Protein AF-A0A8S8XP70-F1 (afdb_monomer)

Radius of gyration: 14.98 Å; Cα contacts (8 Å, |Δi|>4): 76; chains: 1; bounding box: 31×27×38 Å

Solvent-accessible surface area (backbone atoms only — not comparable to full-atom values): 4749 Å² total; per-residue (Å²): 122,48,53,42,43,79,68,38,64,54,53,81,90,74,51,74,77,83,52,79,52,58,83,90,74,34,85,74,48,19,32,69,60,22,51,48,50,40,57,75,69,38,58,41,61,79,71,68,54,89,77,86,49,70,57,87,86,67,90,68,79,91,56,79,74,75,49,95,83,72,55,131

Foldseek 3Di:
DDEQQPPDAQDPVPDDDWQPDDPVPTGNRRHPNGVVVCVVVCVCVVVVHDDDDYDDPDDDDSHDDQDPVNDD

Secondary structure (DSSP, 8-state):
-B-GGGT--S-GGGPPPP-S--TTTS-----HHHHHHHHHTTHHHHTT-----BPP-SPPPSSPPPPTT---

Sequence (72 aa):
MIMTDRFINGNQSNDGQPTGAAAGADWLGGDLEGVTSKIQSGYFADLGVNVLWLTPFNTNAQGTGLAADGCP

Nearest PDB structures (foldseek):
  1pez-assembly1_A  TM=8.550E-01  e=1.460E-01  Niallia circulans
  1i75-assembly1_B  TM=8.033E-01  e=1.460E-01  Bacillus sp. (in: firmicutes)

Mean predicted aligned error: 6.64 Å

pLDDT: mean 85.48, std 10.64, range [53.81, 95.5]

Structure (mmCIF, N/CA/C/O backbone):
data_AF-A0A8S8XP70-F1
#
_entry.id   AF-A0A8S8XP70-F1
#
loop_
_atom_site.group_PDB
_atom_site.id
_atom_site.type_symbol
_atom_site.label_atom_id
_atom_site.label_alt_id
_atom_site.label_comp_id
_atom_site.label_asym_id
_atom_site.label_entity_id
_atom_site.label_seq_id
_atom_site.pdbx_PDB_ins_code
_atom_site.Cartn_x
_atom_site.Cartn_y
_atom_site.Cartn_z
_atom_site.occupancy
_atom_site.B_iso_or_equiv
_atom_site.auth_seq_id
_atom_site.auth_comp_id
_atom_site.auth_asym_id
_atom_site.auth_atom_id
_atom_site.pdbx_PDB_model_num
ATOM 1 N N . MET A 1 1 ? -8.301 -10.875 0.430 1.00 81.50 1 MET A N 1
ATOM 2 C CA . MET A 1 1 ? -6.840 -10.743 0.247 1.00 81.50 1 MET A CA 1
ATOM 3 C C . MET A 1 1 ? -6.563 -9.321 -0.205 1.00 81.50 1 MET A C 1
ATOM 5 O O . MET A 1 1 ? -7.295 -8.838 -1.059 1.00 81.50 1 MET A O 1
ATOM 9 N N . ILE A 1 2 ? -5.585 -8.652 0.396 1.00 89.50 2 ILE A N 1
ATOM 10 C CA . ILE A 1 2 ? -5.157 -7.292 0.061 1.00 89.50 2 ILE A CA 1
ATOM 11 C C . ILE A 1 2 ? -3.852 -7.394 -0.721 1.00 89.50 2 ILE A C 1
ATOM 13 O O . ILE A 1 2 ? -2.907 -8.048 -0.284 1.00 89.50 2 ILE A O 1
ATOM 17 N N . MET A 1 3 ? -3.814 -6.731 -1.872 1.00 91.75 3 MET A N 1
ATOM 18 C CA . MET A 1 3 ? -2.586 -6.511 -2.619 1.00 91.75 3 MET A CA 1
ATOM 19 C C . MET A 1 3 ? -1.969 -5.207 -2.128 1.00 91.75 3 MET A C 1
ATOM 21 O O . MET A 1 3 ? -2.501 -4.145 -2.439 1.00 91.75 3 MET A O 1
ATOM 25 N N . THR A 1 4 ? -0.902 -5.295 -1.327 1.00 91.81 4 THR A N 1
ATOM 26 C CA . THR A 1 4 ? -0.345 -4.139 -0.604 1.00 91.81 4 THR A CA 1
ATOM 27 C C . THR A 1 4 ? -0.021 -2.988 -1.555 1.00 91.81 4 THR A C 1
ATOM 29 O O . THR A 1 4 ? -0.552 -1.902 -1.356 1.00 91.81 4 THR A O 1
ATOM 32 N N . ASP A 1 5 ? 0.686 -3.266 -2.658 1.00 91.12 5 ASP A N 1
ATOM 33 C CA . ASP A 1 5 ? 1.044 -2.286 -3.703 1.00 91.12 5 ASP A CA 1
ATOM 34 C C . ASP A 1 5 ? -0.159 -1.588 -4.368 1.00 91.12 5 ASP A C 1
ATOM 36 O O . ASP A 1 5 ? -0.045 -0.479 -4.877 1.00 91.12 5 ASP A O 1
ATOM 40 N N . ARG A 1 6 ? -1.344 -2.206 -4.346 1.00 92.38 6 ARG A N 1
ATOM 41 C CA . ARG A 1 6 ? -2.548 -1.687 -5.020 1.00 92.38 6 ARG A CA 1
ATOM 42 C C . ARG A 1 6 ? -3.582 -1.116 -4.066 1.00 92.38 6 ARG A C 1
ATOM 44 O O . ARG A 1 6 ? -4.662 -0.737 -4.511 1.00 92.38 6 ARG A O 1
ATOM 51 N N . PHE A 1 7 ? -3.296 -1.104 -2.767 1.00 92.88 7 PHE A N 1
ATOM 52 C CA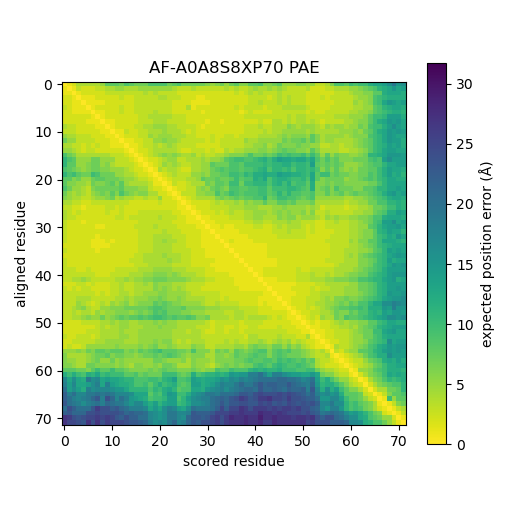 . PHE A 1 7 ? -4.285 -0.723 -1.770 1.00 92.88 7 PHE A CA 1
ATOM 53 C C . PHE A 1 7 ? -4.224 0.766 -1.436 1.00 92.88 7 PHE A C 1
ATOM 55 O O . PHE A 1 7 ? -5.176 1.493 -1.719 1.00 92.88 7 PHE A O 1
ATOM 62 N N . ILE A 1 8 ? -3.131 1.225 -0.826 1.00 93.06 8 ILE A N 1
ATOM 63 C CA . ILE A 1 8 ? -2.956 2.628 -0.440 1.00 93.06 8 ILE A CA 1
ATOM 64 C C . ILE A 1 8 ? -1.479 2.933 -0.187 1.00 93.06 8 ILE A C 1
ATOM 66 O O . ILE A 1 8 ? -0.804 2.165 0.493 1.00 93.06 8 ILE A O 1
ATOM 70 N N . ASN A 1 9 ? -1.010 4.060 -0.723 1.00 93.62 9 ASN A N 1
ATOM 71 C CA . ASN A 1 9 ? 0.324 4.605 -0.477 1.00 93.62 9 ASN A CA 1
ATOM 72 C C . ASN A 1 9 ? 0.276 5.503 0.768 1.00 93.62 9 ASN A C 1
ATOM 74 O O . ASN A 1 9 ? -0.323 6.584 0.732 1.00 93.62 9 ASN A O 1
ATOM 78 N N . GLY A 1 10 ? 0.815 5.015 1.885 1.00 90.69 10 GLY A N 1
ATOM 79 C CA . GLY A 1 10 ? 0.918 5.758 3.138 1.00 90.69 10 GLY A CA 1
ATOM 80 C C . GLY A 1 10 ? 2.205 6.569 3.265 1.00 90.69 10 GLY A C 1
ATOM 81 O O . GLY A 1 10 ? 2.213 7.551 4.008 1.00 90.69 10 GLY A O 1
ATOM 82 N N . ASN A 1 11 ? 3.265 6.194 2.547 1.00 91.81 11 ASN A N 1
ATOM 83 C CA . ASN A 1 11 ? 4.573 6.822 2.633 1.00 91.81 11 ASN A CA 1
ATOM 84 C C . ASN A 1 11 ? 5.312 6.848 1.281 1.00 91.81 11 ASN A C 1
ATOM 86 O O . ASN A 1 11 ? 6.125 5.988 0.962 1.00 91.81 11 ASN A O 1
ATOM 90 N N . GLN A 1 12 ? 5.187 7.973 0.578 1.00 91.88 12 GLN A N 1
ATOM 91 C CA . GLN A 1 12 ? 5.859 8.221 -0.705 1.00 91.88 12 GLN A CA 1
ATOM 92 C C . GLN A 1 12 ? 7.396 8.218 -0.642 1.00 91.88 12 GLN A C 1
ATOM 94 O O . GLN A 1 12 ? 8.059 8.165 -1.675 1.00 91.88 12 GLN A O 1
ATOM 99 N N . SER A 1 13 ? 8.003 8.309 0.548 1.00 92.12 13 SER A N 1
ATOM 100 C CA . SER A 1 13 ? 9.469 8.261 0.673 1.00 92.12 13 SER A CA 1
ATOM 101 C C . SER A 1 13 ? 10.043 6.854 0.487 1.00 92.12 13 SER A C 1
ATOM 103 O O . SER A 1 13 ? 11.246 6.724 0.259 1.00 92.12 13 SER A O 1
ATOM 105 N N . ASN A 1 14 ? 9.201 5.817 0.582 1.00 89.06 14 ASN A N 1
ATOM 106 C CA . ASN A 1 14 ? 9.588 4.423 0.367 1.00 89.06 14 ASN A CA 1
ATOM 107 C C . ASN A 1 14 ? 9.276 3.924 -1.060 1.00 89.06 14 ASN A C 1
ATOM 109 O O . ASN A 1 14 ? 9.582 2.770 -1.373 1.00 89.06 14 ASN A O 1
ATOM 113 N N . ASP A 1 15 ? 8.727 4.787 -1.923 1.00 88.69 15 ASP A N 1
ATOM 114 C CA . ASP A 1 15 ? 8.374 4.427 -3.291 1.00 88.69 15 ASP A CA 1
ATOM 115 C C . ASP A 1 15 ? 9.629 4.084 -4.109 1.00 88.69 15 ASP A C 1
ATOM 117 O O . ASP A 1 15 ? 10.602 4.842 -4.197 1.00 88.69 15 ASP A O 1
ATOM 121 N N . GLY A 1 16 ? 9.597 2.904 -4.728 1.00 82.75 16 GLY A N 1
ATOM 122 C CA . GLY A 1 16 ? 10.639 2.449 -5.638 1.00 82.75 16 GLY A CA 1
ATOM 123 C C . GLY A 1 16 ? 10.643 3.231 -6.951 1.00 82.75 16 GLY A C 1
ATOM 124 O O . GLY A 1 16 ? 9.653 3.836 -7.356 1.00 82.75 16 GLY A O 1
ATOM 125 N N . GLN A 1 17 ? 11.772 3.185 -7.659 1.00 82.75 17 GLN A N 1
ATOM 126 C CA . GLN A 1 17 ? 11.808 3.661 -9.040 1.00 82.75 17 GLN A CA 1
ATOM 127 C C . GLN A 1 17 ? 10.985 2.727 -9.946 1.00 82.75 17 GLN A C 1
ATOM 129 O O . GLN A 1 17 ? 10.956 1.518 -9.689 1.00 82.75 17 GLN A O 1
ATOM 134 N N . PRO A 1 18 ? 10.366 3.253 -11.020 1.00 81.31 18 PRO A N 1
ATOM 135 C CA . PRO A 1 18 ? 9.693 2.431 -12.018 1.00 81.31 18 PRO A CA 1
ATOM 136 C C . PRO A 1 18 ? 10.629 1.348 -12.558 1.00 81.31 18 PRO A C 1
ATOM 138 O O . PRO A 1 18 ? 11.783 1.620 -12.899 1.00 81.31 18 PRO A O 1
ATOM 141 N N . THR A 1 19 ? 10.130 0.119 -12.654 1.00 81.69 19 THR A N 1
ATOM 142 C CA . THR A 1 19 ? 10.921 -1.030 -13.130 1.00 81.69 19 THR A CA 1
ATOM 143 C C . THR A 1 19 ? 11.013 -1.095 -14.654 1.00 81.69 19 THR A C 1
ATOM 145 O O . THR A 1 19 ? 11.779 -1.895 -15.192 1.00 81.69 19 THR A O 1
ATOM 148 N N . GLY A 1 20 ? 10.232 -0.269 -15.362 1.00 80.75 20 GLY A N 1
ATOM 149 C CA . GLY A 1 20 ? 10.100 -0.323 -16.821 1.00 80.75 20 GLY A CA 1
ATOM 150 C C . GLY A 1 20 ? 9.172 -1.444 -17.302 1.00 80.75 20 GLY A C 1
ATOM 151 O O . GLY A 1 20 ? 9.106 -1.715 -18.500 1.00 80.75 20 GLY A O 1
ATOM 152 N N 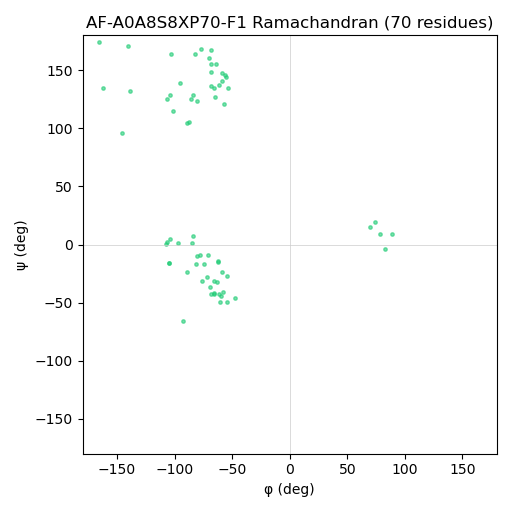. ALA A 1 21 ? 8.460 -2.099 -16.380 1.00 79.75 21 ALA A N 1
ATOM 153 C CA . ALA A 1 21 ? 7.411 -3.057 -16.697 1.00 79.75 21 ALA A CA 1
ATOM 154 C C . ALA A 1 21 ? 6.191 -2.370 -17.339 1.00 79.75 21 ALA A C 1
ATOM 156 O O . ALA A 1 21 ? 6.030 -1.149 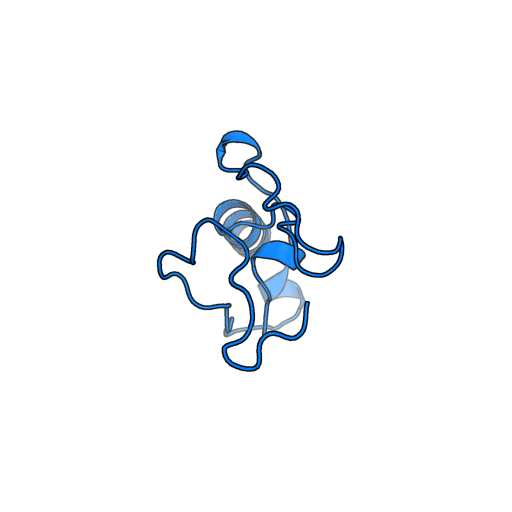-17.302 1.00 79.75 21 ALA A O 1
ATOM 157 N N . ALA A 1 22 ? 5.280 -3.166 -17.904 1.00 83.62 22 ALA A N 1
ATOM 158 C CA . ALA A 1 22 ? 3.976 -2.656 -18.319 1.00 83.62 22 ALA A CA 1
ATOM 159 C C . ALA A 1 22 ? 3.256 -1.994 -17.128 1.00 83.62 22 ALA A C 1
ATOM 161 O O . ALA A 1 22 ? 3.347 -2.482 -16.005 1.00 83.62 22 ALA A O 1
ATOM 162 N N . ALA A 1 23 ? 2.477 -0.936 -17.371 1.00 79.50 23 ALA A N 1
ATOM 163 C CA . ALA A 1 23 ? 1.868 -0.120 -16.311 1.00 79.50 23 ALA A CA 1
ATOM 164 C C . ALA A 1 23 ? 1.029 -0.907 -15.277 1.00 79.50 23 ALA A C 1
ATOM 166 O O . ALA A 1 23 ? 0.901 -0.482 -14.137 1.00 79.50 23 ALA A O 1
ATOM 167 N N . GLY A 1 24 ? 0.459 -2.061 -15.648 1.00 81.62 24 GLY A N 1
ATOM 168 C CA . GLY A 1 24 ? -0.273 -2.930 -14.713 1.00 81.62 24 GLY A CA 1
ATOM 169 C C . GLY A 1 24 ? 0.612 -3.843 -13.849 1.00 81.62 24 GLY A C 1
ATOM 170 O O . GLY A 1 24 ? 0.140 -4.382 -12.844 1.00 81.62 24 GLY A O 1
ATOM 171 N N . ALA A 1 25 ? 1.871 -4.028 -14.240 1.00 82.81 25 ALA A N 1
ATOM 172 C CA . ALA A 1 25 ? 2.868 -4.869 -13.584 1.00 82.81 25 ALA A CA 1
ATOM 173 C C . ALA A 1 25 ? 3.912 -4.061 -12.796 1.00 82.81 25 ALA A C 1
ATOM 175 O O . ALA A 1 25 ? 4.601 -4.645 -11.966 1.00 82.81 25 ALA A O 1
ATOM 176 N N . ASP A 1 26 ? 4.015 -2.752 -13.034 1.00 86.81 26 ASP A N 1
ATOM 177 C CA . ASP A 1 26 ? 4.900 -1.877 -12.263 1.00 86.81 26 ASP A CA 1
ATOM 178 C C . ASP A 1 26 ? 4.308 -1.533 -10.882 1.00 86.81 26 ASP A C 1
ATOM 180 O O . ASP A 1 26 ? 3.130 -1.800 -10.593 1.00 86.81 26 ASP A O 1
ATOM 184 N N . TRP A 1 27 ? 5.150 -0.957 -10.026 1.00 88.25 27 TRP A N 1
ATOM 185 C CA . TRP A 1 27 ? 4.772 -0.494 -8.691 1.00 88.25 27 TRP A CA 1
ATOM 186 C C . TRP A 1 27 ? 3.785 0.676 -8.771 1.00 88.25 27 TRP A C 1
ATOM 188 O O . TRP A 1 27 ? 3.988 1.617 -9.540 1.00 88.25 27 TRP A O 1
ATOM 198 N N . LEU A 1 28 ? 2.726 0.631 -7.956 1.00 89.38 28 LEU A N 1
ATOM 199 C CA . LEU A 1 28 ? 1.771 1.736 -7.784 1.00 89.38 28 LEU A CA 1
ATOM 200 C C . LEU A 1 28 ? 1.915 2.444 -6.424 1.00 89.38 28 LEU A C 1
ATO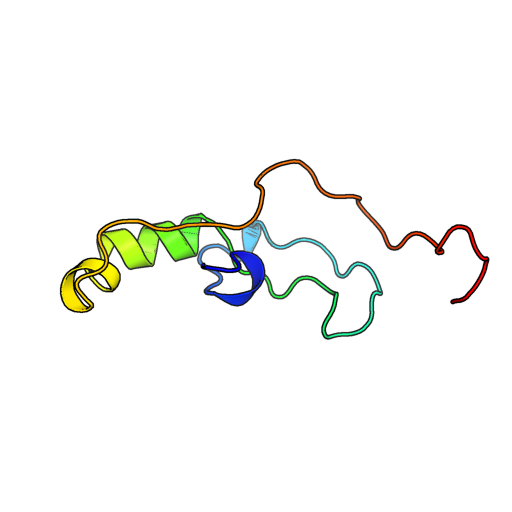M 202 O O . LEU A 1 28 ? 1.194 3.409 -6.160 1.00 89.38 28 LEU A O 1
ATOM 206 N N . GLY A 1 29 ? 2.858 1.993 -5.589 1.00 90.06 29 GLY A N 1
ATOM 207 C CA . GLY A 1 29 ? 3.282 2.677 -4.362 1.00 90.06 29 GLY A CA 1
ATOM 208 C C . GLY A 1 29 ? 2.474 2.298 -3.125 1.00 90.06 29 GLY A C 1
ATOM 209 O O . GLY A 1 29 ? 2.582 2.932 -2.083 1.00 90.06 29 GLY A O 1
ATOM 210 N N . GLY A 1 30 ? 1.610 1.288 -3.206 1.00 92.75 30 GLY A N 1
ATOM 211 C CA . GLY A 1 30 ? 0.909 0.820 -2.019 1.00 92.75 30 GLY A CA 1
ATOM 212 C C . GLY A 1 30 ? 1.858 0.147 -1.022 1.00 92.75 30 GLY A C 1
ATOM 213 O O . GLY A 1 30 ? 2.704 -0.670 -1.389 1.00 92.75 30 GLY A O 1
ATOM 214 N N . ASP A 1 31 ? 1.704 0.460 0.261 1.00 92.94 31 ASP A N 1
ATOM 215 C CA . ASP A 1 31 ? 2.680 0.086 1.281 1.00 92.94 31 ASP A CA 1
ATOM 216 C C . ASP A 1 31 ? 2.041 -0.370 2.605 1.00 92.94 31 ASP A C 1
ATOM 218 O O . ASP A 1 31 ? 0.826 -0.318 2.831 1.00 92.94 31 ASP A O 1
ATOM 222 N N . LEU A 1 32 ? 2.882 -0.899 3.500 1.00 92.50 32 LEU A N 1
ATOM 223 C CA . LEU A 1 32 ? 2.438 -1.378 4.811 1.00 92.50 32 LEU A CA 1
ATOM 224 C C . LEU A 1 32 ? 2.058 -0.231 5.752 1.00 92.50 32 LEU A C 1
ATOM 226 O O . LEU A 1 32 ? 1.216 -0.426 6.630 1.00 92.50 32 LEU A O 1
ATOM 230 N N . GLU A 1 33 ? 2.643 0.954 5.582 1.00 93.75 33 GLU A N 1
ATOM 231 C C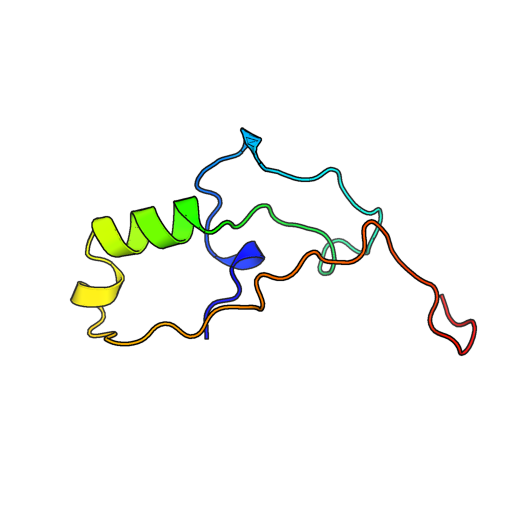A . GLU A 1 33 ? 2.293 2.135 6.377 1.00 93.75 33 GLU A CA 1
ATOM 232 C C . GLU A 1 33 ? 0.862 2.585 6.081 1.00 93.75 33 GLU A C 1
ATOM 234 O O . GLU A 1 33 ? 0.075 2.832 6.998 1.00 93.75 33 GLU A O 1
ATOM 239 N N . GLY A 1 34 ? 0.473 2.574 4.812 1.00 93.31 34 GLY A N 1
ATOM 240 C CA . GLY A 1 34 ? -0.876 2.861 4.371 1.00 93.31 34 GLY A CA 1
ATOM 241 C C . GLY A 1 34 ? -1.887 1.813 4.851 1.00 93.31 34 GLY A C 1
ATOM 242 O O . GLY A 1 34 ? -2.959 2.169 5.356 1.00 93.31 34 GLY A O 1
ATOM 243 N N . VAL A 1 35 ? -1.540 0.520 4.786 1.00 93.00 35 VAL A N 1
ATOM 244 C CA . VAL A 1 35 ? -2.365 -0.551 5.386 1.00 93.00 35 VAL A CA 1
ATOM 245 C C . VAL A 1 35 ? -2.527 -0.328 6.895 1.00 93.00 35 VAL A C 1
ATOM 247 O O . VAL A 1 35 ? -3.643 -0.409 7.413 1.00 93.00 35 VAL A O 1
ATOM 250 N N . THR A 1 36 ? -1.442 0.009 7.596 1.00 93.75 36 THR A N 1
ATOM 251 C CA . THR A 1 36 ? -1.444 0.286 9.043 1.00 93.75 36 THR A CA 1
ATOM 252 C C . THR A 1 36 ? -2.332 1.480 9.381 1.00 93.75 36 THR A C 1
ATOM 254 O O . THR A 1 36 ? -3.137 1.398 10.309 1.00 93.75 36 THR A O 1
ATOM 257 N N . SER A 1 37 ? -2.272 2.551 8.585 1.00 94.12 37 SER A N 1
ATOM 258 C CA . SER A 1 37 ? -3.157 3.712 8.722 1.00 94.12 37 SER A CA 1
ATOM 259 C C . SER A 1 37 ? -4.633 3.315 8.613 1.00 94.12 37 SER A C 1
ATOM 261 O O . SER A 1 37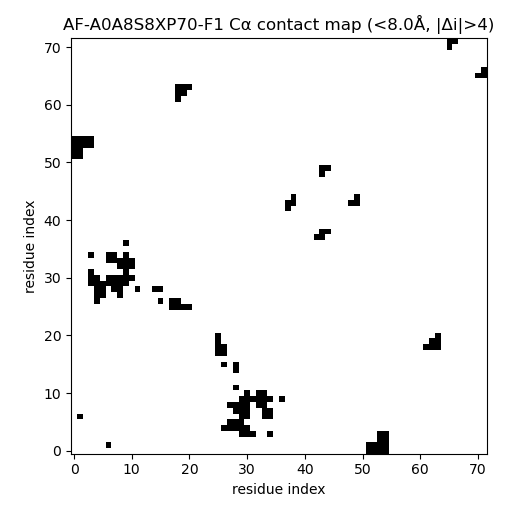 ? -5.459 3.749 9.417 1.00 94.12 37 SER A O 1
ATOM 263 N N . LYS A 1 38 ? -4.984 2.412 7.685 1.00 93.56 38 LYS A N 1
ATOM 264 C CA . LYS A 1 38 ? -6.366 1.923 7.549 1.00 93.56 38 LYS A CA 1
ATOM 265 C C . LYS A 1 38 ? -6.814 1.047 8.712 1.00 93.56 38 LYS A C 1
ATOM 267 O O . LYS A 1 38 ? -7.955 1.191 9.150 1.00 93.56 38 LYS A O 1
ATOM 272 N N . ILE A 1 39 ? -5.926 0.222 9.263 1.00 92.75 39 ILE A N 1
ATOM 273 C CA . ILE A 1 39 ? -6.197 -0.520 10.504 1.00 92.75 39 ILE A CA 1
ATOM 274 C C . ILE A 1 39 ? -6.478 0.457 11.653 1.00 92.75 39 ILE A C 1
ATOM 276 O O . ILE A 1 39 ? -7.502 0.333 12.321 1.00 92.75 39 ILE A O 1
ATOM 280 N N . GLN A 1 40 ? -5.620 1.462 11.840 1.00 94.25 40 GLN A N 1
ATOM 281 C CA . GLN A 1 40 ? -5.756 2.459 12.910 1.00 94.25 40 GLN A CA 1
ATOM 282 C C . GLN A 1 40 ? -6.992 3.351 12.745 1.00 94.25 40 GLN A C 1
ATOM 284 O O . GLN A 1 40 ? -7.587 3.760 13.737 1.00 94.25 40 GLN A O 1
ATOM 289 N N . SER A 1 41 ? -7.409 3.620 11.505 1.00 94.88 41 SER A N 1
ATOM 290 C CA . SER A 1 41 ? -8.611 4.411 11.216 1.00 94.88 41 SER A CA 1
ATOM 291 C C . SER A 1 41 ? -9.931 3.697 11.533 1.00 94.88 41 SER A C 1
ATOM 293 O O . SER A 1 41 ? -10.979 4.321 11.433 1.00 94.88 41 SER A O 1
ATOM 295 N N . GLY A 1 42 ? -9.903 2.399 11.863 1.00 93.38 42 GLY A N 1
ATOM 296 C CA . GLY A 1 42 ? -11.112 1.602 12.095 1.00 93.38 42 GLY A CA 1
ATOM 297 C C . GLY A 1 42 ? -11.767 1.050 10.825 1.00 93.38 42 GLY A C 1
ATOM 298 O O . GLY A 1 42 ? -12.665 0.225 10.932 1.00 93.38 42 GLY A O 1
ATOM 299 N N . TYR A 1 43 ? -11.266 1.386 9.629 1.00 94.56 43 TYR A N 1
ATOM 300 C CA . TYR A 1 43 ? -11.841 0.980 8.336 1.00 94.56 43 TYR A CA 1
ATOM 301 C C . TYR A 1 43 ? -12.189 -0.517 8.239 1.00 94.56 43 TYR A C 1
ATOM 303 O O . TYR A 1 43 ? -13.273 -0.884 7.791 1.00 94.56 43 TYR A O 1
ATOM 311 N N . PHE A 1 44 ? -11.279 -1.400 8.664 1.00 93.69 44 PHE A N 1
ATOM 312 C CA . PHE A 1 44 ? -11.517 -2.848 8.620 1.00 93.69 44 PHE A CA 1
ATOM 313 C C . PHE A 1 44 ? -12.464 -3.330 9.723 1.00 93.69 44 PHE A C 1
ATOM 315 O O . PHE A 1 44 ? -13.216 -4.276 9.497 1.00 93.69 44 PHE A O 1
ATOM 322 N N . ALA A 1 45 ? -12.454 -2.670 10.883 1.00 93.12 45 ALA A N 1
ATOM 323 C CA . ALA A 1 45 ? -13.356 -2.981 11.986 1.00 93.12 45 ALA A CA 1
ATOM 324 C C . ALA A 1 45 ? -14.803 -2.608 11.633 1.00 93.12 45 ALA A C 1
ATOM 326 O O . ALA A 1 45 ? -15.702 -3.420 11.839 1.00 93.12 45 ALA A O 1
ATOM 327 N N . ASP A 1 46 ? -15.010 -1.448 11.003 1.00 95.50 46 ASP A N 1
ATOM 328 C CA . ASP A 1 46 ? -16.320 -0.997 10.516 1.00 95.50 46 ASP A CA 1
ATOM 329 C C . ASP A 1 46 ? -16.878 -1.926 9.429 1.00 95.50 46 ASP A C 1
ATOM 331 O O . ASP A 1 46 ? -18.085 -2.146 9.336 1.00 95.50 46 ASP A O 1
ATOM 335 N N . LEU A 1 47 ? -15.990 -2.522 8.628 1.00 93.69 47 LEU A N 1
ATOM 336 C CA . LEU A 1 47 ? -16.341 -3.525 7.622 1.00 93.69 47 LEU A CA 1
ATOM 337 C C . LEU A 1 47 ? -16.593 -4.925 8.224 1.00 93.69 47 LEU A C 1
ATOM 339 O O . LEU A 1 47 ? -17.039 -5.827 7.516 1.00 93.69 47 LEU A O 1
ATOM 343 N N . GLY A 1 48 ? -16.299 -5.136 9.512 1.00 94.19 48 GLY A N 1
ATOM 344 C CA . GLY A 1 48 ? -16.416 -6.436 10.184 1.00 94.19 48 GLY A CA 1
ATOM 345 C C . GLY A 1 48 ? -15.315 -7.440 9.814 1.00 94.19 48 GLY A C 1
ATOM 346 O O . GLY A 1 48 ? -15.486 -8.648 9.991 1.00 94.19 48 GLY A O 1
ATOM 347 N N . VAL A 1 49 ? -14.185 -6.971 9.281 1.00 93.94 49 VAL A N 1
ATOM 348 C CA . VAL A 1 49 ? -13.043 -7.812 8.901 1.00 93.94 49 VAL A CA 1
ATOM 349 C C . VAL A 1 49 ? -12.140 -8.044 10.110 1.00 93.94 49 VAL A C 1
ATOM 351 O O . VAL A 1 49 ? -11.634 -7.100 10.706 1.00 93.94 49 VAL A O 1
ATOM 354 N N . ASN A 1 50 ? -11.880 -9.313 10.431 1.00 91.00 50 ASN A N 1
ATOM 355 C CA . ASN A 1 50 ? -11.038 -9.693 11.572 1.00 91.00 50 ASN A CA 1
ATOM 356 C C . ASN A 1 50 ? -9.634 -10.191 11.177 1.00 91.00 50 ASN A C 1
ATOM 358 O O . ASN A 1 50 ? -8.747 -10.293 12.018 1.00 91.00 50 ASN A O 1
ATOM 362 N N . VAL A 1 51 ? -9.422 -10.542 9.904 1.00 92.31 51 VAL A N 1
ATOM 363 C CA . VAL A 1 51 ? -8.148 -11.092 9.414 1.00 92.31 51 VAL A CA 1
ATOM 364 C C . VAL A 1 51 ? -7.805 -10.479 8.065 1.00 92.31 51 VAL A C 1
ATOM 366 O O . VAL A 1 51 ? -8.631 -10.463 7.151 1.00 92.31 51 VAL A O 1
ATOM 369 N N . LEU A 1 52 ? -6.560 -10.020 7.926 1.00 91.44 52 LEU A N 1
ATOM 370 C CA . LEU A 1 52 ? -6.008 -9.527 6.669 1.00 91.44 52 LEU A CA 1
ATOM 371 C C . LEU A 1 52 ? -5.024 -10.549 6.103 1.00 91.44 52 LEU A C 1
ATOM 373 O O . LEU A 1 52 ? -4.058 -10.929 6.756 1.00 91.44 52 LEU A O 1
ATOM 377 N N . TRP A 1 53 ? -5.254 -10.967 4.862 1.00 92.12 53 TRP A N 1
ATOM 378 C CA . TRP A 1 53 ? -4.282 -11.729 4.082 1.00 92.12 53 TRP A CA 1
ATOM 379 C C . TRP A 1 53 ? -3.601 -10.778 3.102 1.00 92.12 53 TRP A C 1
ATOM 381 O O . TRP A 1 53 ? -4.283 -10.240 2.229 1.00 92.12 53 TRP A O 1
ATOM 391 N N . LEU A 1 54 ? -2.296 -10.561 3.275 1.00 91.44 54 LEU A N 1
ATOM 392 C CA . LEU A 1 54 ? -1.480 -9.628 2.493 1.00 91.44 54 LEU A CA 1
ATOM 393 C C . LEU A 1 54 ? -0.604 -10.352 1.458 1.00 91.44 54 LEU A C 1
ATOM 395 O O . LEU A 1 54 ? -0.378 -11.562 1.555 1.00 91.44 54 LEU A O 1
ATOM 399 N N . THR A 1 55 ? -0.081 -9.596 0.493 1.00 90.75 55 THR A N 1
ATOM 400 C CA . THR A 1 55 ? 0.972 -10.065 -0.418 1.00 90.75 55 THR A CA 1
ATOM 401 C C . THR A 1 55 ? 2.279 -10.370 0.323 1.00 90.75 55 THR A C 1
ATOM 403 O O . THR A 1 55 ? 2.518 -9.783 1.379 1.00 90.75 55 THR A O 1
ATOM 406 N N . PRO A 1 56 ? 3.142 -11.251 -0.217 1.00 87.19 56 PRO A N 1
ATOM 407 C CA . PRO A 1 56 ? 4.430 -11.583 0.392 1.00 87.19 56 PRO A CA 1
ATOM 408 C C . PRO A 1 56 ? 5.312 -10.349 0.649 1.00 87.19 56 PRO A C 1
ATOM 410 O O . PRO A 1 56 ? 5.326 -9.417 -0.152 1.00 87.19 56 PRO A O 1
ATOM 413 N N . PHE A 1 57 ? 6.059 -10.361 1.757 1.00 84.00 57 PHE A N 1
ATOM 414 C CA . PHE A 1 57 ? 6.865 -9.219 2.235 1.00 84.00 57 PHE A CA 1
ATOM 415 C C . PHE A 1 57 ? 8.370 -9.372 1.981 1.00 84.00 57 PHE A C 1
ATOM 417 O O . PHE A 1 57 ? 9.177 -8.587 2.472 1.00 84.00 57 PHE A O 1
ATOM 424 N N . ASN A 1 58 ? 8.772 -10.433 1.288 1.00 86.56 58 ASN A N 1
ATOM 425 C CA . ASN A 1 58 ? 10.161 -10.670 0.924 1.00 86.56 58 ASN A CA 1
ATOM 426 C C . ASN A 1 58 ? 10.648 -9.637 -0.098 1.00 86.56 58 ASN A C 1
ATOM 428 O O . ASN A 1 58 ? 9.868 -9.090 -0.876 1.00 86.56 58 ASN A O 1
ATOM 432 N N . THR A 1 59 ? 11.963 -9.424 -0.132 1.00 82.56 59 THR A N 1
ATOM 433 C CA . THR A 1 59 ? 12.601 -8.615 -1.171 1.00 82.56 59 THR A C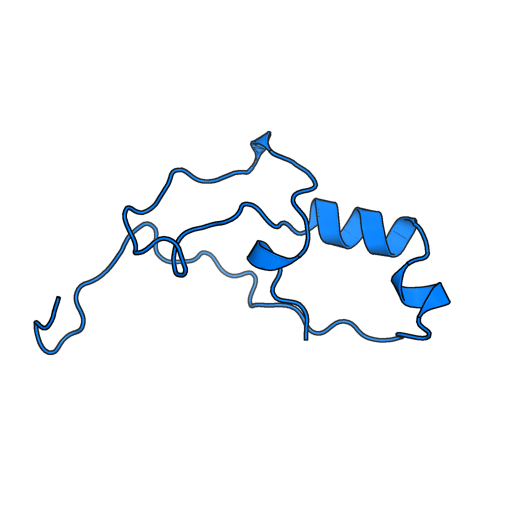A 1
ATOM 434 C C . THR A 1 59 ? 12.259 -9.190 -2.543 1.00 82.56 59 THR A C 1
ATOM 436 O O . THR A 1 59 ? 12.545 -10.357 -2.824 1.00 82.56 59 THR A O 1
ATOM 439 N N . ASN A 1 60 ? 11.621 -8.372 -3.378 1.00 80.25 60 ASN A N 1
ATOM 440 C CA . ASN A 1 60 ? 11.302 -8.722 -4.755 1.00 80.25 60 ASN A CA 1
ATOM 441 C C . ASN A 1 60 ? 12.511 -8.492 -5.669 1.00 80.25 60 ASN A C 1
ATOM 443 O O . ASN A 1 60 ? 13.474 -7.813 -5.305 1.00 80.25 60 ASN A O 1
ATOM 447 N N . ALA A 1 61 ? 12.462 -9.075 -6.866 1.00 77.62 61 ALA A N 1
ATOM 448 C CA . ALA A 1 61 ? 13.453 -8.800 -7.895 1.00 77.62 61 ALA A CA 1
ATOM 449 C C . ALA A 1 61 ? 13.465 -7.299 -8.237 1.00 77.62 61 ALA A C 1
ATOM 451 O O . ALA A 1 61 ? 12.420 -6.658 -8.303 1.00 77.62 61 ALA A O 1
ATOM 452 N N . GLN A 1 62 ? 14.657 -6.745 -8.459 1.00 70.62 62 GLN A N 1
ATOM 453 C CA . GLN A 1 62 ? 14.861 -5.309 -8.697 1.00 70.62 62 GLN A CA 1
ATOM 454 C C . GLN A 1 62 ? 14.639 -4.887 -10.160 1.00 70.62 62 GLN A C 1
ATOM 456 O O . GLN A 1 62 ? 14.933 -3.754 -10.525 1.00 70.62 62 GLN A O 1
ATOM 461 N N . GLY A 1 63 ? 14.152 -5.786 -11.015 1.00 68.62 63 GLY A N 1
ATOM 462 C CA . GLY A 1 63 ? 13.940 -5.508 -12.429 1.00 68.62 63 GLY A CA 1
ATOM 463 C C . GLY A 1 63 ? 13.063 -6.556 -13.094 1.00 68.62 63 GLY A C 1
ATOM 464 O O . GLY A 1 63 ? 12.703 -7.571 -12.492 1.00 68.62 63 GLY A O 1
ATOM 465 N N . THR A 1 64 ? 12.730 -6.301 -14.351 1.00 66.75 64 THR A N 1
ATOM 466 C CA . THR A 1 64 ? 12.013 -7.248 -15.197 1.00 66.75 64 THR A CA 1
ATOM 467 C C . THR A 1 64 ? 13.002 -8.271 -15.755 1.00 66.75 64 THR A C 1
ATOM 469 O O . THR A 1 64 ? 14.030 -7.930 -16.340 1.00 66.75 64 THR A O 1
ATOM 472 N N . GLY A 1 65 ? 12.735 -9.552 -15.511 1.00 64.88 65 GLY A N 1
ATOM 473 C CA . GLY A 1 65 ? 13.468 -10.651 -16.132 1.00 64.88 65 GLY A CA 1
ATOM 474 C C . GLY A 1 65 ? 12.718 -11.132 -17.366 1.00 64.88 65 GLY A C 1
ATOM 475 O O . GLY A 1 65 ? 11.496 -11.256 -17.322 1.00 64.88 65 GLY A O 1
ATOM 476 N N . LEU A 1 66 ? 13.442 -11.427 -18.446 1.00 61.34 66 LEU A N 1
ATOM 477 C CA . LEU A 1 66 ? 12.873 -12.176 -19.565 1.00 61.34 66 LEU A CA 1
ATOM 478 C C . LEU A 1 66 ? 12.441 -13.554 -19.060 1.00 61.34 66 LEU A C 1
ATOM 480 O O . LEU A 1 66 ? 13.169 -14.199 -18.295 1.00 61.34 66 LEU A O 1
ATOM 484 N N . ALA A 1 67 ? 11.267 -14.008 -19.490 1.00 60.25 67 ALA A N 1
ATOM 485 C CA . ALA A 1 67 ? 10.869 -15.385 -19.263 1.00 60.25 67 ALA A CA 1
ATOM 486 C C . ALA A 1 67 ? 11.899 -16.329 -19.917 1.00 60.25 67 ALA A C 1
ATOM 488 O O . ALA A 1 67 ? 12.535 -15.998 -20.920 1.00 60.25 67 ALA A O 1
ATOM 489 N N . ALA A 1 68 ? 12.113 -17.505 -19.318 1.00 64.94 68 ALA A N 1
ATOM 490 C CA . ALA A 1 68 ? 13.145 -18.452 -19.759 1.00 64.94 68 ALA A CA 1
ATOM 491 C C . ALA A 1 68 ? 12.930 -18.975 -21.196 1.00 64.94 68 ALA A C 1
ATOM 493 O O . ALA A 1 68 ? 13.840 -19.555 -21.785 1.00 64.94 68 ALA A O 1
ATOM 494 N N . ASP A 1 69 ? 11.737 -18.771 -21.751 1.00 77.88 69 ASP A N 1
ATOM 495 C CA . ASP A 1 69 ? 11.351 -19.088 -23.125 1.00 77.88 69 ASP A CA 1
ATOM 496 C C . ASP A 1 69 ? 11.706 -17.981 -24.138 1.00 77.88 69 ASP A C 1
ATOM 498 O O . ASP A 1 69 ? 11.457 -18.144 -25.332 1.00 77.88 69 ASP A O 1
ATOM 502 N N . GLY A 1 70 ? 12.331 -16.882 -23.701 1.00 57.19 70 GLY A N 1
ATOM 503 C CA . GLY A 1 70 ? 12.816 -15.819 -24.584 1.00 57.19 70 GLY A CA 1
ATOM 504 C C . GLY A 1 70 ? 11.707 -14.998 -25.242 1.00 57.19 70 GLY A C 1
ATOM 505 O O . GLY A 1 70 ? 11.984 -14.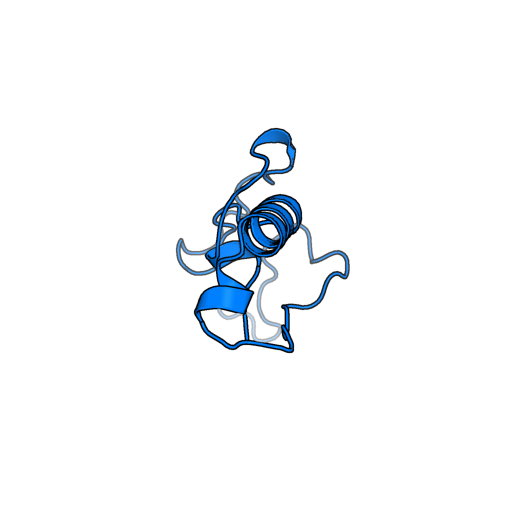274 -26.201 1.00 57.19 70 GLY A O 1
ATOM 506 N N . CYS A 1 71 ? 10.470 -15.099 -24.750 1.00 54.84 71 CYS A N 1
ATOM 507 C CA . CYS A 1 71 ? 9.382 -14.240 -25.192 1.00 54.84 71 CYS A CA 1
ATOM 508 C C . CYS A 1 71 ?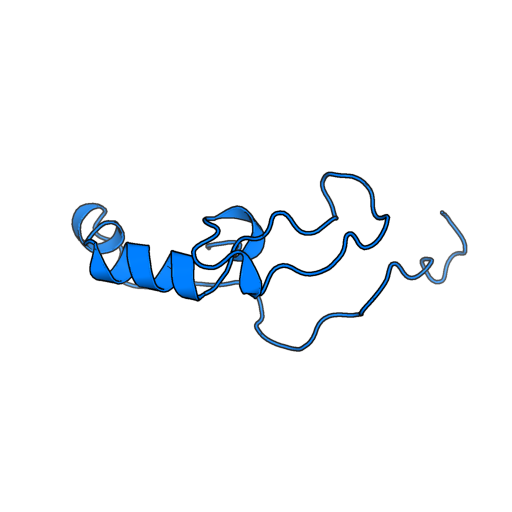 9.428 -12.914 -24.402 1.00 54.84 71 CYS A C 1
ATOM 510 O O . CYS A 1 71 ? 9.552 -12.963 -23.173 1.00 54.84 71 CYS A O 1
ATOM 512 N N . PRO A 1 72 ? 9.398 -11.749 -25.076 1.00 53.81 72 PRO A N 1
ATOM 513 C CA . PRO A 1 72 ? 9.361 -10.449 -24.411 1.00 53.81 72 PRO A CA 1
ATOM 514 C C . PRO A 1 72 ? 8.055 -10.201 -23.646 1.00 53.81 72 PRO A C 1
ATOM 516 O O . PRO A 1 72 ? 7.007 -10.770 -24.035 1.00 53.81 72 PRO A O 1
#